Protein AF-A0A949K425-F1 (afdb_monomer)

Structure (mmCIF, N/CA/C/O backbone):
data_AF-A0A949K425-F1
#
_entry.id   AF-A0A949K425-F1
#
loop_
_atom_site.group_PDB
_atom_site.id
_atom_site.type_symbol
_atom_site.label_atom_id
_atom_site.label_alt_id
_atom_site.label_comp_id
_atom_site.label_asym_id
_atom_site.label_entity_id
_atom_site.label_seq_id
_atom_site.pdbx_PDB_ins_code
_atom_site.Cartn_x
_atom_site.Cartn_y
_atom_site.Cartn_z
_atom_site.occupancy
_atom_site.B_iso_or_equiv
_atom_site.auth_seq_id
_atom_site.auth_comp_id
_atom_site.auth_asym_id
_atom_site.auth_atom_id
_atom_site.pdbx_PDB_model_num
ATOM 1 N N . MET A 1 1 ? -35.905 7.931 -25.210 1.00 48.53 1 MET A N 1
ATOM 2 C CA . MET A 1 1 ? -34.834 6.962 -25.570 1.00 48.53 1 MET A CA 1
ATOM 3 C C . MET A 1 1 ? -33.830 7.470 -26.636 1.00 48.53 1 MET A C 1
ATOM 5 O O . MET A 1 1 ? -33.256 6.660 -27.350 1.00 48.53 1 MET A O 1
ATOM 9 N N . ARG A 1 2 ? -33.526 8.782 -26.742 1.00 47.81 2 ARG A N 1
ATOM 10 C CA . ARG A 1 2 ? -32.591 9.332 -27.763 1.00 47.81 2 ARG A CA 1
ATOM 11 C C . ARG A 1 2 ? -31.181 9.705 -27.257 1.00 47.81 2 ARG A C 1
ATOM 13 O O . ARG A 1 2 ? -30.305 9.944 -28.075 1.00 47.81 2 ARG A O 1
ATOM 20 N N . ARG A 1 3 ? -30.922 9.713 -25.940 1.00 49.41 3 ARG A N 1
ATOM 21 C CA . ARG A 1 3 ? -29.637 10.181 -25.365 1.00 49.41 3 ARG A CA 1
ATOM 22 C C . ARG A 1 3 ? -28.520 9.129 -25.250 1.00 49.41 3 ARG A C 1
ATOM 24 O O . ARG A 1 3 ? -27.369 9.516 -25.125 1.00 49.41 3 ARG A O 1
ATOM 31 N N . MET A 1 4 ? -28.807 7.825 -25.340 1.00 49.06 4 MET A N 1
ATOM 32 C CA . MET A 1 4 ? -27.763 6.784 -25.215 1.00 49.06 4 MET A CA 1
ATOM 33 C C . MET A 1 4 ? -26.933 6.569 -26.491 1.00 49.06 4 MET A C 1
ATOM 35 O O . MET A 1 4 ? -25.777 6.172 -26.402 1.00 49.06 4 MET A O 1
ATOM 39 N N . ARG A 1 5 ? -27.473 6.856 -27.684 1.00 47.38 5 ARG A N 1
ATOM 40 C CA . ARG A 1 5 ? -26.774 6.561 -28.951 1.00 47.38 5 ARG A CA 1
ATOM 41 C C . ARG A 1 5 ? -25.660 7.559 -29.302 1.00 47.38 5 ARG A C 1
ATOM 43 O O . ARG A 1 5 ? -24.711 7.180 -29.977 1.00 47.38 5 ARG A O 1
ATOM 50 N N . MET A 1 6 ? -25.716 8.794 -28.794 1.00 48.38 6 MET A N 1
ATOM 51 C CA . MET A 1 6 ? -24.678 9.807 -29.056 1.00 48.38 6 MET A CA 1
ATOM 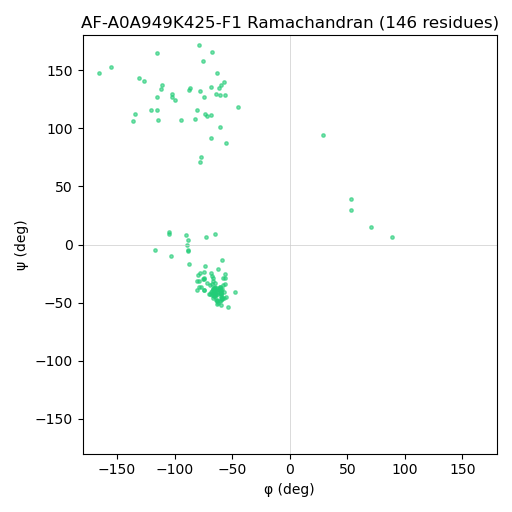52 C C . MET A 1 6 ? -23.371 9.568 -28.279 1.00 48.38 6 MET A C 1
ATOM 54 O O . MET A 1 6 ? -22.309 9.986 -28.732 1.00 48.38 6 MET A O 1
ATOM 58 N N . SER A 1 7 ? -23.426 8.855 -27.149 1.00 54.53 7 SER A N 1
ATOM 59 C CA . SER A 1 7 ? -22.246 8.541 -26.326 1.00 54.53 7 SER A CA 1
ATOM 60 C C . SER A 1 7 ? -21.355 7.453 -26.938 1.00 54.53 7 SER A C 1
ATOM 62 O O . SER A 1 7 ? -20.148 7.458 -26.711 1.00 54.53 7 SER A O 1
ATOM 64 N N . LEU A 1 8 ? -21.926 6.525 -27.714 1.00 50.06 8 LEU A N 1
ATOM 65 C CA . LEU A 1 8 ? -21.163 5.417 -28.293 1.00 50.06 8 LEU A CA 1
ATOM 66 C C . LEU A 1 8 ? -20.397 5.854 -29.553 1.00 50.06 8 LEU A C 1
ATOM 68 O O . LEU A 1 8 ? -19.241 5.488 -29.734 1.00 50.06 8 LEU A O 1
ATOM 72 N N . MET A 1 9 ? -21.017 6.698 -30.384 1.00 50.59 9 MET A N 1
ATOM 73 C CA . MET A 1 9 ? -20.407 7.222 -31.615 1.00 50.59 9 MET A CA 1
ATOM 74 C C . MET A 1 9 ? -19.204 8.134 -31.332 1.00 50.59 9 MET A C 1
ATOM 76 O O . MET A 1 9 ? -18.198 8.070 -32.033 1.00 50.59 9 MET A O 1
ATOM 80 N N . SER A 1 10 ? -19.270 8.942 -30.271 1.00 54.47 10 SER A N 1
ATOM 81 C CA . SER A 1 10 ? -18.167 9.822 -29.858 1.00 54.47 10 SER A CA 1
ATOM 82 C C . SER A 1 10 ? -16.967 9.036 -29.311 1.00 54.47 10 SER A C 1
ATOM 84 O O . SER A 1 10 ? -15.825 9.390 -29.593 1.00 54.47 10 SER A O 1
ATOM 86 N N . LEU A 1 11 ? -17.202 7.915 -28.620 1.00 53.53 11 LEU A N 1
ATOM 87 C CA . LEU A 1 11 ? -16.142 6.991 -28.193 1.00 53.53 11 LEU A CA 1
ATOM 88 C C . LEU A 1 11 ? -15.439 6.303 -29.375 1.00 53.53 11 LEU A C 1
ATOM 90 O O . LEU A 1 11 ? -14.215 6.177 -29.361 1.00 53.53 11 LEU A O 1
ATOM 94 N N . ILE A 1 12 ? -16.188 5.896 -30.406 1.00 55.47 12 ILE A N 1
ATOM 95 C CA . ILE A 1 12 ? -15.624 5.263 -31.611 1.00 55.47 12 ILE A CA 1
ATOM 96 C C . ILE A 1 12 ? -14.801 6.273 -32.425 1.00 55.47 12 ILE A C 1
ATOM 98 O O . ILE A 1 12 ? -13.706 5.941 -32.875 1.00 55.47 12 ILE A O 1
ATOM 102 N N . ALA A 1 13 ? -15.270 7.518 -32.554 1.00 54.53 13 ALA A N 1
ATOM 103 C CA . ALA A 1 13 ? -14.531 8.574 -33.249 1.00 54.53 13 ALA A CA 1
ATOM 104 C C . ALA A 1 13 ? -13.188 8.900 -32.564 1.00 54.53 13 ALA A C 1
ATOM 106 O O . ALA A 1 13 ? -12.169 9.033 -33.237 1.00 54.53 13 ALA A O 1
ATOM 107 N N . ILE A 1 14 ? -13.154 8.944 -31.225 1.00 54.28 14 ILE A N 1
ATOM 108 C CA . ILE A 1 14 ? -11.909 9.159 -30.466 1.00 54.28 14 ILE A CA 1
ATOM 109 C C . ILE A 1 14 ? -10.952 7.964 -30.623 1.00 54.28 14 ILE A C 1
ATOM 111 O O . ILE A 1 14 ? -9.746 8.161 -30.765 1.00 54.28 14 ILE A O 1
ATOM 115 N N . ALA A 1 15 ? -11.469 6.731 -30.652 1.00 52.06 15 ALA A N 1
ATOM 116 C CA . ALA A 1 15 ? -10.653 5.534 -30.864 1.00 52.06 15 ALA A CA 1
ATOM 117 C C . ALA A 1 15 ? -10.029 5.477 -32.275 1.00 52.06 15 ALA A C 1
ATOM 119 O O . ALA A 1 15 ? -8.877 5.068 -32.415 1.00 52.06 15 ALA A O 1
ATOM 120 N N . MET A 1 16 ? -10.757 5.928 -33.302 1.00 54.88 16 MET A N 1
ATOM 121 C CA . MET A 1 16 ? -10.285 5.949 -34.695 1.00 54.88 16 MET A CA 1
ATOM 122 C C . MET A 1 16 ? -9.210 7.018 -34.948 1.00 54.88 16 MET A C 1
ATOM 124 O O . MET A 1 16 ? -8.296 6.776 -35.729 1.00 54.88 16 MET A O 1
ATOM 128 N N . ILE A 1 17 ? -9.272 8.167 -34.266 1.00 55.44 17 ILE A N 1
ATOM 129 C CA . ILE A 1 17 ? -8.258 9.233 -34.388 1.00 55.44 17 ILE A CA 1
ATOM 130 C C . ILE A 1 17 ? -6.999 8.898 -33.568 1.00 55.44 17 ILE A C 1
ATOM 132 O O . ILE A 1 17 ? -5.883 9.160 -34.010 1.00 55.44 17 ILE A O 1
ATOM 136 N N . ALA A 1 18 ? -7.147 8.272 -32.394 1.00 48.47 18 ALA A N 1
ATOM 137 C CA . ALA A 1 18 ? -6.010 7.913 -31.545 1.00 48.47 18 ALA A CA 1
ATOM 138 C C . ALA A 1 18 ? -5.216 6.695 -32.061 1.00 48.47 18 ALA A C 1
ATOM 140 O O . ALA A 1 18 ? -4.013 6.617 -31.832 1.00 48.47 18 ALA A O 1
ATOM 141 N N . GLY A 1 19 ? -5.854 5.754 -32.765 1.00 49.50 19 GLY A N 1
ATOM 142 C CA . GLY A 1 19 ? -5.216 4.524 -33.257 1.00 49.50 19 GLY A CA 1
ATOM 143 C C . GLY A 1 19 ? -3.943 4.733 -34.100 1.00 49.50 19 GLY A C 1
ATOM 144 O O . GLY A 1 19 ? -2.906 4.167 -33.748 1.00 49.50 19 GLY A O 1
ATOM 145 N N . PRO A 1 20 ? -3.973 5.544 -35.176 1.00 48.84 20 PRO A N 1
ATOM 146 C CA . PRO A 1 20 ? -2.804 5.738 -36.035 1.00 48.84 20 PRO A CA 1
ATOM 147 C C . PRO A 1 20 ? -1.718 6.632 -35.412 1.00 48.84 20 PRO A C 1
ATOM 149 O O . PRO A 1 20 ? -0.536 6.388 -35.644 1.00 48.84 20 PRO A O 1
ATOM 152 N N . MET A 1 21 ? -2.073 7.598 -34.554 1.00 48.97 21 MET A N 1
ATOM 153 C CA . MET A 1 21 ? -1.083 8.398 -33.809 1.00 48.97 21 MET A CA 1
ATOM 154 C C . MET A 1 21 ? -0.273 7.547 -32.818 1.00 48.97 21 MET A C 1
ATOM 156 O O . MET A 1 21 ? 0.933 7.731 -32.688 1.00 48.97 21 MET A O 1
ATOM 160 N N . ILE A 1 22 ? -0.899 6.553 -32.178 1.00 49.88 22 ILE A N 1
ATOM 161 C CA . ILE A 1 22 ? -0.215 5.628 -31.258 1.00 49.88 22 ILE A CA 1
ATOM 162 C C . ILE A 1 22 ? 0.804 4.737 -31.994 1.00 49.88 22 ILE A C 1
ATOM 164 O O . ILE A 1 22 ? 1.820 4.366 -31.405 1.00 49.88 22 ILE A O 1
ATOM 168 N N . ALA A 1 23 ? 0.553 4.400 -33.265 1.00 50.34 23 ALA A N 1
ATOM 169 C CA . ALA A 1 23 ? 1.464 3.589 -34.072 1.00 50.34 23 ALA A CA 1
ATOM 170 C C . ALA A 1 23 ? 2.709 4.375 -34.525 1.00 50.34 23 ALA A C 1
ATOM 172 O O . ALA A 1 23 ? 3.808 3.830 -34.479 1.00 50.34 23 ALA A O 1
ATOM 173 N N . LEU A 1 24 ? 2.550 5.653 -34.887 1.00 47.69 24 LEU A N 1
ATOM 174 C CA . LEU A 1 24 ? 3.652 6.525 -35.318 1.00 47.69 24 LEU A CA 1
ATOM 175 C C . LEU A 1 24 ? 4.503 7.044 -34.139 1.00 47.69 24 LEU A C 1
ATOM 177 O O . LEU A 1 24 ? 5.728 7.090 -34.232 1.00 47.69 24 LEU A O 1
ATOM 181 N N . ASP A 1 25 ? 3.903 7.347 -32.983 1.00 44.66 25 ASP A N 1
ATOM 182 C CA . ASP A 1 25 ? 4.650 7.829 -31.804 1.00 44.66 25 ASP A CA 1
ATOM 183 C C . ASP A 1 25 ? 5.460 6.733 -31.089 1.00 44.66 25 ASP A C 1
ATOM 185 O O . ASP A 1 25 ? 6.400 7.027 -30.339 1.00 44.66 25 ASP A O 1
ATOM 189 N N . ALA A 1 26 ? 5.133 5.457 -31.321 1.00 48.88 26 ALA A N 1
ATOM 190 C CA . ALA A 1 26 ? 5.936 4.338 -30.836 1.00 48.88 26 ALA A CA 1
ATOM 191 C C . ALA A 1 26 ? 7.316 4.263 -31.523 1.00 48.88 26 ALA A C 1
ATOM 193 O O . ALA A 1 26 ? 8.264 3.789 -30.893 1.00 48.88 26 ALA A O 1
ATOM 194 N N . GLU A 1 27 ? 7.450 4.763 -32.758 1.00 50.09 27 GLU A N 1
ATOM 195 C CA . GLU A 1 27 ? 8.741 4.896 -33.453 1.00 50.09 27 GLU A CA 1
ATOM 196 C C . GLU A 1 27 ? 9.542 6.119 -32.978 1.00 50.09 27 GLU A C 1
ATOM 198 O O . GLU A 1 27 ? 10.768 6.054 -32.910 1.00 50.09 27 GLU A O 1
ATOM 203 N N . ALA A 1 28 ? 8.875 7.204 -32.566 1.00 51.38 28 ALA A N 1
ATOM 204 C CA . ALA A 1 28 ? 9.521 8.463 -32.173 1.00 51.38 28 ALA A CA 1
ATOM 205 C C . ALA A 1 28 ? 9.917 8.559 -30.681 1.00 51.38 28 ALA A C 1
ATOM 207 O O . ALA A 1 28 ? 10.536 9.535 -30.256 1.00 51.38 28 ALA A O 1
ATOM 208 N N . GLY A 1 29 ? 9.569 7.569 -29.850 1.00 49.00 29 GLY A N 1
ATOM 209 C CA . GLY A 1 29 ? 9.926 7.553 -28.423 1.00 49.00 29 GLY A CA 1
ATOM 210 C C . GLY A 1 29 ? 9.188 8.592 -27.562 1.00 49.00 29 GLY A C 1
ATOM 211 O O . GLY A 1 29 ? 9.590 8.852 -26.421 1.00 49.00 29 GLY A O 1
ATOM 212 N N . VAL A 1 30 ? 8.104 9.175 -28.078 1.00 47.69 30 VAL A N 1
ATOM 213 C CA . VAL A 1 30 ? 7.319 10.213 -27.401 1.00 47.69 30 VAL A CA 1
ATOM 214 C C . VAL A 1 30 ? 6.470 9.588 -26.286 1.00 47.69 30 VAL A C 1
ATOM 216 O O . VAL A 1 30 ? 5.734 8.621 -26.482 1.00 47.69 30 VAL A O 1
ATOM 219 N N . ARG A 1 31 ? 6.590 10.124 -25.064 1.00 51.69 31 ARG A N 1
ATOM 220 C CA . ARG A 1 31 ? 5.890 9.629 -23.865 1.00 51.69 31 ARG A CA 1
ATOM 221 C C . ARG A 1 31 ? 4.662 10.484 -23.581 1.00 51.69 31 ARG A C 1
ATOM 223 O O . ARG A 1 31 ? 4.802 11.676 -23.332 1.00 51.69 31 ARG A O 1
ATOM 230 N N . PHE A 1 32 ? 3.488 9.864 -23.494 1.00 54.09 32 PHE A N 1
ATOM 231 C CA . PHE A 1 32 ? 2.264 10.542 -23.061 1.00 54.09 32 PHE A CA 1
ATOM 232 C C . PHE A 1 32 ? 1.524 9.749 -21.970 1.00 54.09 32 PHE A C 1
ATOM 234 O O . PHE A 1 32 ? 1.505 8.515 -21.979 1.00 54.09 32 PHE A O 1
ATOM 241 N N . ASP A 1 33 ? 0.933 10.477 -21.018 1.00 53.12 33 ASP A N 1
ATOM 242 C CA . ASP A 1 33 ? 0.025 9.989 -19.968 1.00 53.12 33 ASP A CA 1
ATOM 243 C C . ASP A 1 33 ? -1.168 10.947 -19.904 1.00 53.12 33 ASP A C 1
ATOM 245 O O . ASP A 1 33 ? -1.029 12.108 -19.519 1.00 53.12 33 ASP A O 1
ATOM 249 N N . ALA A 1 34 ? -2.343 10.468 -20.295 1.00 58.19 34 ALA A N 1
ATOM 250 C CA . ALA A 1 34 ? -3.597 11.192 -20.187 1.00 58.19 34 ALA A CA 1
ATOM 251 C C . ALA A 1 34 ? -4.488 10.513 -19.147 1.00 58.19 34 ALA A C 1
ATOM 253 O O . ALA A 1 34 ? -4.669 9.298 -19.147 1.00 58.19 34 ALA A O 1
ATOM 254 N N . THR A 1 35 ? -5.085 11.297 -18.249 1.00 56.88 35 THR A N 1
ATOM 255 C CA . THR A 1 35 ? -6.012 10.793 -17.231 1.00 56.88 35 THR A CA 1
ATOM 256 C C . THR A 1 35 ? -7.409 11.353 -17.480 1.00 56.88 35 THR A C 1
ATOM 258 O O . THR A 1 35 ? -7.673 12.516 -17.190 1.00 56.88 35 THR A O 1
ATOM 261 N N . LEU A 1 36 ? -8.322 10.509 -17.950 1.00 50.91 36 LEU A N 1
ATOM 262 C CA . LEU A 1 36 ? -9.738 10.817 -18.099 1.00 50.91 36 LEU A CA 1
ATOM 263 C C . LEU A 1 36 ? -10.484 10.503 -16.795 1.00 50.91 36 LEU A C 1
ATOM 265 O O . LEU A 1 36 ? -10.300 9.439 -16.199 1.00 50.91 36 LEU A O 1
ATOM 269 N N . ARG A 1 37 ? -11.334 11.419 -16.335 1.00 44.81 37 ARG A N 1
ATOM 270 C CA . ARG A 1 37 ? -12.219 11.216 -15.179 1.00 44.81 37 ARG A CA 1
ATOM 271 C C . ARG A 1 37 ? -13.667 11.255 -15.641 1.00 44.81 37 ARG A C 1
ATOM 273 O O . ARG A 1 37 ? -14.084 12.228 -16.252 1.00 44.81 37 ARG A O 1
ATOM 280 N N . THR A 1 38 ? -14.412 10.222 -15.289 1.00 57.25 38 THR A N 1
ATOM 281 C CA . THR A 1 38 ? -15.874 10.190 -15.292 1.00 57.25 38 THR A CA 1
ATOM 282 C C . THR A 1 38 ? -16.366 10.020 -13.855 1.00 57.25 38 THR A C 1
ATOM 284 O O . THR A 1 38 ? -15.587 9.656 -12.967 1.00 57.25 38 THR A O 1
ATOM 287 N N . ASP A 1 39 ? -17.653 10.271 -13.612 1.00 53.31 39 ASP A N 1
ATOM 288 C CA . ASP A 1 39 ? -18.248 10.273 -12.264 1.00 53.31 39 ASP A CA 1
ATOM 289 C C . ASP A 1 39 ? -18.033 8.959 -11.495 1.00 53.31 39 ASP A C 1
ATOM 291 O O . ASP A 1 39 ? -17.938 8.959 -10.270 1.00 53.31 39 ASP A O 1
ATOM 295 N N . ASN A 1 40 ? -17.851 7.849 -12.221 1.00 42.41 40 ASN A N 1
ATOM 296 C CA . ASN A 1 40 ? -17.672 6.515 -11.648 1.00 42.41 40 ASN A CA 1
ATOM 297 C C . ASN A 1 40 ? -16.307 5.873 -11.943 1.00 42.41 40 ASN A C 1
ATOM 299 O O . ASN A 1 40 ? -16.034 4.782 -11.439 1.00 42.41 40 ASN A O 1
ATOM 303 N N . MET A 1 41 ? -15.434 6.493 -12.749 1.00 36.59 41 MET A N 1
ATOM 304 C CA . MET A 1 41 ? -14.158 5.870 -13.111 1.00 36.59 41 MET A CA 1
ATOM 305 C C . MET A 1 41 ? -13.079 6.875 -13.506 1.00 36.59 41 MET A C 1
ATOM 307 O O . MET A 1 41 ? -13.333 7.964 -14.009 1.00 36.59 41 MET A O 1
ATOM 311 N N . ARG A 1 42 ? -11.821 6.485 -13.304 1.00 49.94 42 ARG A N 1
ATOM 312 C CA . ARG A 1 42 ? -10.662 7.193 -13.841 1.00 49.94 42 ARG A CA 1
ATOM 313 C C . ARG A 1 42 ? -9.950 6.276 -14.830 1.00 49.94 42 ARG A C 1
ATOM 315 O O . ARG A 1 42 ? -9.447 5.232 -14.423 1.00 49.94 42 ARG A O 1
ATOM 322 N N . VAL A 1 43 ? -9.915 6.660 -16.101 1.00 46.91 43 VAL A N 1
ATOM 323 C CA . VAL A 1 43 ? -9.232 5.926 -17.173 1.00 46.91 43 VAL A CA 1
ATOM 324 C C . VAL A 1 43 ? -7.921 6.630 -17.474 1.00 46.91 43 VAL A C 1
ATOM 326 O O . VAL A 1 43 ? -7.916 7.830 -17.719 1.00 46.91 43 VAL A O 1
ATOM 329 N N . ARG A 1 44 ? -6.805 5.904 -17.447 1.00 53.88 44 ARG A N 1
ATOM 330 C CA . ARG A 1 44 ? -5.518 6.417 -17.925 1.00 53.88 44 ARG A CA 1
ATOM 331 C C . ARG A 1 44 ? -5.210 5.842 -19.299 1.00 53.88 44 ARG A C 1
ATOM 333 O O . ARG A 1 44 ? -5.298 4.629 -19.469 1.00 53.88 44 ARG A O 1
ATOM 340 N N . VAL A 1 45 ? -4.869 6.709 -20.244 1.00 52.94 45 VAL A N 1
ATOM 341 C CA . VAL A 1 45 ? -4.486 6.371 -21.617 1.00 52.94 45 VAL A CA 1
ATOM 342 C C . VAL A 1 45 ? -3.074 6.904 -21.832 1.00 52.94 45 VAL A C 1
ATOM 344 O O . VAL A 1 45 ? -2.846 8.106 -21.753 1.00 52.94 45 VAL A O 1
ATOM 347 N N . GLY A 1 46 ? -2.111 6.014 -22.051 1.00 56.22 46 GLY A N 1
ATOM 348 C CA . GLY A 1 46 ? -0.710 6.381 -22.230 1.00 56.22 46 GLY A CA 1
ATOM 349 C C . GLY A 1 46 ? 0.110 5.228 -22.794 1.00 56.22 46 GLY A C 1
ATOM 350 O O . GLY A 1 46 ? -0.174 4.071 -22.486 1.00 56.22 46 GLY A O 1
ATOM 351 N N . ASN A 1 47 ? 1.127 5.544 -23.599 1.00 51.28 47 ASN A N 1
ATOM 352 C CA . ASN A 1 47 ? 2.097 4.572 -24.132 1.00 51.28 47 ASN A CA 1
ATOM 353 C C . ASN A 1 47 ? 3.298 4.354 -23.187 1.00 51.28 47 ASN A C 1
ATOM 355 O O . ASN A 1 47 ? 4.242 3.619 -23.473 1.00 51.28 47 ASN A O 1
ATOM 359 N N . ILE A 1 48 ? 3.281 4.975 -22.006 1.00 52.88 48 ILE A N 1
ATOM 360 C CA . ILE A 1 48 ? 4.191 4.576 -20.937 1.00 52.88 48 ILE A CA 1
ATOM 361 C C . ILE A 1 48 ? 3.733 3.187 -20.494 1.00 52.88 48 ILE A C 1
ATOM 363 O O . ILE A 1 48 ? 2.657 3.063 -19.907 1.00 52.88 48 ILE A O 1
ATOM 367 N N . ARG A 1 49 ? 4.542 2.150 -20.766 1.00 45.88 49 ARG A N 1
ATOM 368 C CA . ARG A 1 49 ? 4.402 0.826 -20.142 1.00 45.88 49 ARG A CA 1
ATOM 369 C C . ARG A 1 49 ? 4.436 0.998 -18.628 1.00 45.88 49 ARG A C 1
ATOM 371 O O . ARG A 1 49 ? 5.478 0.923 -17.983 1.00 45.88 49 ARG A O 1
ATOM 378 N N . SER A 1 50 ? 3.277 1.256 -18.045 1.00 48.09 50 SER A N 1
ATOM 379 C CA . SER A 1 50 ? 3.055 1.084 -16.627 1.00 48.09 50 SER A CA 1
ATOM 380 C C . SER A 1 50 ? 2.875 -0.413 -16.408 1.00 48.09 50 SER A C 1
ATOM 382 O O . SER A 1 50 ? 1.767 -0.878 -16.161 1.00 48.09 50 SER A O 1
ATOM 384 N N . ASP A 1 51 ? 3.982 -1.156 -16.446 1.00 44.56 51 ASP A N 1
ATOM 385 C CA . ASP A 1 51 ? 4.066 -2.539 -15.948 1.00 44.56 51 ASP A CA 1
ATOM 386 C C . ASP A 1 51 ? 3.842 -2.612 -14.418 1.00 44.56 51 ASP A C 1
ATOM 388 O O . ASP A 1 51 ? 4.019 -3.653 -13.787 1.00 44.56 51 ASP A O 1
ATOM 392 N N . TYR A 1 52 ? 3.422 -1.508 -13.791 1.00 45.91 52 TYR A N 1
ATOM 393 C CA . TYR A 1 52 ? 2.942 -1.482 -12.422 1.00 45.91 52 TYR A CA 1
ATOM 394 C C . TYR A 1 52 ? 1.603 -2.217 -12.332 1.00 45.91 52 TYR A C 1
ATOM 396 O O . TYR A 1 52 ? 0.543 -1.635 -12.544 1.00 45.91 52 TYR A O 1
ATOM 404 N N . TYR A 1 53 ? 1.712 -3.515 -12.037 1.00 48.62 53 TYR A N 1
ATOM 405 C CA . TYR A 1 53 ? 0.715 -4.422 -11.468 1.00 48.62 53 TYR A CA 1
ATOM 406 C C . TYR A 1 53 ? -0.730 -4.049 -11.806 1.00 48.62 53 TYR A C 1
ATOM 408 O O . TYR A 1 53 ? -1.378 -3.279 -11.098 1.00 48.62 53 TYR A O 1
ATOM 416 N N . ARG A 1 54 ? -1.270 -4.648 -12.870 1.00 48.09 54 ARG A N 1
ATOM 417 C CA . ARG A 1 54 ? -2.714 -4.652 -13.115 1.00 48.09 54 ARG A CA 1
ATOM 418 C C . ARG A 1 54 ? -3.378 -5.352 -11.922 1.00 48.09 54 ARG A C 1
ATOM 420 O O . ARG A 1 54 ? -3.309 -6.568 -11.794 1.00 48.09 54 ARG A O 1
ATOM 427 N N . ILE A 1 55 ? -3.937 -4.578 -10.994 1.00 52.62 55 ILE A N 1
ATOM 428 C CA . ILE A 1 55 ? -4.536 -5.115 -9.768 1.00 52.62 55 ILE A CA 1
ATOM 429 C C . ILE A 1 55 ? -5.856 -5.784 -10.136 1.00 52.62 55 ILE A C 1
ATOM 431 O O . ILE A 1 55 ? -6.824 -5.093 -10.468 1.00 52.62 55 ILE A O 1
ATOM 435 N N . HIS A 1 56 ? -5.938 -7.105 -10.013 1.00 55.88 56 HIS A N 1
ATOM 436 C CA . HIS A 1 56 ? -7.232 -7.772 -9.989 1.00 55.88 56 HIS A CA 1
ATOM 437 C C . HIS A 1 56 ? -7.788 -7.673 -8.565 1.00 55.88 56 HIS A C 1
ATOM 439 O O . HIS A 1 56 ? -7.292 -8.288 -7.626 1.00 55.88 56 HIS A O 1
ATOM 445 N N . ARG A 1 57 ? -8.816 -6.840 -8.370 1.00 56.00 57 ARG A N 1
ATOM 446 C CA . ARG A 1 57 ? -9.498 -6.742 -7.072 1.00 56.00 57 ARG A CA 1
ATOM 447 C C . ARG A 1 57 ? -10.326 -8.008 -6.871 1.00 56.00 57 ARG A C 1
ATOM 449 O O . ARG A 1 57 ? -11.325 -8.208 -7.560 1.00 56.00 57 ARG A O 1
ATOM 456 N N . ARG A 1 58 ? -9.930 -8.867 -5.929 1.00 62.44 58 ARG A N 1
ATOM 457 C CA . ARG A 1 58 ? -10.740 -10.042 -5.556 1.00 62.44 58 ARG A CA 1
ATOM 458 C C . ARG A 1 58 ? -12.041 -9.603 -4.875 1.00 62.44 58 ARG A C 1
ATOM 460 O O . ARG A 1 58 ? -12.174 -8.458 -4.455 1.00 62.44 58 ARG A O 1
ATOM 467 N N . ARG A 1 59 ? -13.031 -10.489 -4.734 1.00 59.78 59 ARG A N 1
ATOM 468 C CA . ARG A 1 59 ? -14.215 -10.171 -3.912 1.00 59.78 59 ARG A CA 1
ATOM 469 C C . ARG A 1 59 ? -13.772 -9.887 -2.462 1.00 59.78 59 ARG A C 1
ATOM 471 O O . ARG A 1 59 ? -12.878 -10.581 -1.970 1.00 59.78 59 ARG A O 1
ATOM 478 N N . PRO A 1 60 ? -14.321 -8.856 -1.795 1.00 56.62 60 PRO A N 1
ATOM 479 C CA . PRO A 1 60 ? -13.931 -8.516 -0.431 1.00 56.62 60 PRO A CA 1
ATOM 480 C C . PRO A 1 60 ? -14.240 -9.680 0.520 1.00 56.62 60 PRO A C 1
ATOM 482 O O . PRO A 1 60 ? -15.315 -10.272 0.461 1.00 56.62 60 PRO A O 1
ATOM 485 N N . VAL A 1 61 ? -13.289 -10.006 1.401 1.00 63.12 61 VAL A N 1
ATOM 486 C CA . VAL A 1 61 ? -13.496 -10.970 2.498 1.00 63.12 61 VAL A CA 1
ATOM 487 C C . VAL A 1 61 ? -14.576 -10.413 3.433 1.00 63.12 61 VAL A C 1
ATOM 489 O O . VAL A 1 61 ? -14.666 -9.195 3.581 1.00 63.12 61 VAL A O 1
ATOM 492 N N . SER A 1 62 ? -15.388 -11.266 4.064 1.00 63.91 62 SER A N 1
ATOM 493 C CA . SER A 1 62 ? -16.447 -10.857 4.999 1.00 63.91 62 SER A CA 1
ATOM 494 C C . SER A 1 62 ? -15.952 -9.794 5.990 1.00 63.91 62 SER A C 1
ATOM 496 O O . SER A 1 62 ? -15.006 -10.025 6.747 1.00 63.91 62 SER A O 1
ATOM 498 N N . VAL A 1 63 ? -16.573 -8.611 5.953 1.00 64.31 63 VAL A N 1
ATOM 499 C CA . VAL A 1 63 ? -16.217 -7.475 6.813 1.00 64.31 63 VAL A CA 1
ATOM 500 C C . VAL A 1 63 ? -16.396 -7.886 8.274 1.00 64.31 63 VAL A C 1
ATOM 502 O O . VAL A 1 63 ? -17.478 -8.324 8.662 1.00 64.31 63 VAL A O 1
ATOM 505 N N . ARG A 1 64 ? -15.375 -7.682 9.114 1.00 67.88 64 ARG A N 1
ATOM 506 C CA . ARG A 1 64 ? -15.496 -7.839 10.573 1.00 67.88 64 ARG A CA 1
ATOM 507 C C . ARG A 1 64 ? -16.203 -6.603 11.140 1.00 67.88 64 ARG A C 1
ATOM 509 O O . ARG A 1 64 ? -15.577 -5.755 11.769 1.00 67.88 64 ARG A O 1
ATOM 516 N N . ARG A 1 65 ? -17.509 -6.477 10.870 1.00 60.78 65 ARG A N 1
ATOM 517 C CA . ARG A 1 65 ? -18.323 -5.264 11.121 1.00 60.78 65 ARG A CA 1
ATOM 518 C C . ARG A 1 65 ? -18.358 -4.812 12.586 1.00 60.78 65 ARG A C 1
ATOM 520 O O . ARG A 1 65 ? -18.751 -3.688 12.858 1.00 60.78 65 ARG A O 1
ATOM 527 N N . HIS A 1 66 ? -17.914 -5.652 13.515 1.00 66.50 66 HIS A N 1
ATOM 528 C CA . HIS A 1 66 ? -18.064 -5.432 14.952 1.00 66.50 66 HIS A CA 1
ATOM 529 C C . HIS A 1 66 ? -16.922 -4.631 15.600 1.00 66.50 66 HIS A C 1
ATOM 531 O O . HIS A 1 66 ? -17.003 -4.337 16.788 1.00 66.50 66 HIS A O 1
ATOM 537 N N . LYS A 1 67 ? -15.838 -4.296 14.878 1.00 66.25 67 LYS A N 1
ATOM 538 C CA . LYS A 1 67 ? -14.695 -3.562 15.458 1.00 66.25 67 LYS A CA 1
ATOM 539 C C . LYS A 1 67 ? -14.214 -2.445 14.538 1.00 66.25 67 LYS A C 1
ATOM 541 O O . LYS A 1 67 ? -13.541 -2.701 13.541 1.00 66.25 67 LYS A O 1
ATOM 546 N N . VAL A 1 68 ? -14.520 -1.201 14.907 1.00 75.25 68 VAL A N 1
ATOM 547 C CA . VAL A 1 68 ? -13.907 -0.015 14.296 1.00 75.25 68 VAL A CA 1
ATOM 548 C C . VAL A 1 68 ? -12.539 0.194 14.935 1.00 75.25 68 VAL A C 1
ATOM 550 O O . VAL A 1 68 ? -12.434 0.440 16.133 1.00 75.25 68 VAL A O 1
ATOM 553 N N . PHE A 1 69 ? -11.475 0.084 14.142 1.00 81.88 69 PHE A N 1
ATOM 554 C CA . PHE A 1 69 ? -10.117 0.294 14.644 1.00 81.88 69 PHE A CA 1
ATOM 555 C C . PHE A 1 69 ? -9.728 1.773 14.583 1.00 81.88 69 PHE A C 1
ATOM 557 O O . PHE A 1 69 ? -9.897 2.436 13.554 1.00 81.88 69 PHE A O 1
ATOM 564 N N . ALA A 1 70 ? -9.134 2.274 15.669 1.00 89.38 70 ALA A N 1
ATOM 565 C CA . ALA A 1 70 ? -8.488 3.578 15.678 1.00 89.38 70 ALA A CA 1
ATOM 566 C C . ALA A 1 70 ? -7.292 3.579 14.710 1.00 89.38 70 ALA A C 1
ATOM 568 O O . ALA A 1 70 ? -6.443 2.689 14.740 1.00 89.38 70 ALA A O 1
ATOM 569 N N . ILE A 1 71 ? -7.227 4.584 13.832 1.00 94.69 71 ILE A N 1
ATOM 570 C CA . ILE A 1 71 ? -6.177 4.692 12.811 1.00 94.69 71 ILE A CA 1
ATOM 571 C C . ILE A 1 71 ? -5.045 5.568 13.331 1.00 94.69 71 ILE A C 1
ATOM 573 O O . ILE A 1 71 ? -5.165 6.797 13.371 1.00 94.69 71 ILE A O 1
ATOM 577 N N . GLY A 1 72 ? -3.924 4.932 13.667 1.00 95.88 72 GLY A N 1
ATOM 578 C CA . GLY A 1 72 ? -2.728 5.618 14.138 1.00 95.88 72 GLY A CA 1
ATOM 579 C C . GLY A 1 72 ? -1.895 6.252 13.019 1.00 95.88 72 GLY A C 1
ATOM 580 O O . GLY A 1 72 ? -2.087 6.009 11.823 1.00 95.88 72 GLY A O 1
ATOM 581 N N . ARG A 1 73 ? -0.882 7.039 13.409 1.00 97.12 73 ARG A N 1
ATOM 582 C CA . ARG A 1 73 ? 0.118 7.594 12.471 1.00 97.12 73 ARG A CA 1
ATOM 583 C C . ARG A 1 73 ? 0.847 6.493 11.689 1.00 97.12 73 ARG A C 1
ATOM 585 O O . ARG A 1 73 ? 1.175 6.694 10.522 1.00 97.12 73 ARG A O 1
ATOM 592 N N . HIS A 1 74 ? 1.093 5.342 12.317 1.00 96.81 74 HIS A N 1
ATOM 593 C CA . HIS A 1 74 ? 1.761 4.204 11.684 1.00 96.81 74 HIS A CA 1
ATOM 594 C C . HIS A 1 74 ? 0.940 3.627 10.518 1.00 96.81 74 HIS A C 1
ATOM 596 O O . HIS A 1 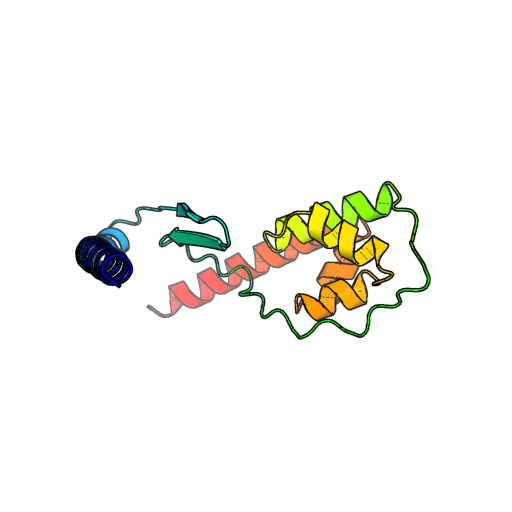74 ? 1.464 3.494 9.413 1.00 96.81 74 HIS A O 1
ATOM 602 N N . ASP A 1 75 ? -0.360 3.396 10.722 1.00 96.88 75 ASP A N 1
ATOM 603 C CA . ASP A 1 75 ? -1.279 2.912 9.684 1.00 96.88 75 ASP A CA 1
ATOM 604 C C . ASP A 1 75 ? -1.358 3.871 8.492 1.00 96.88 75 ASP A C 1
ATOM 606 O O . ASP A 1 75 ? -1.287 3.439 7.343 1.00 96.88 75 ASP A O 1
ATOM 610 N N . ARG A 1 76 ? -1.416 5.188 8.737 1.00 97.81 76 ARG A N 1
ATOM 611 C CA . ARG A 1 76 ? -1.423 6.192 7.655 1.00 97.81 76 ARG A CA 1
ATOM 612 C C . ARG A 1 76 ? -0.158 6.128 6.798 1.00 97.81 76 ARG A C 1
ATOM 614 O O . ARG A 1 76 ? -0.236 6.269 5.580 1.00 97.81 76 ARG A O 1
ATOM 621 N N . ARG A 1 77 ? 1.007 5.889 7.411 1.00 98.06 77 ARG A N 1
ATOM 622 C CA . ARG A 1 77 ? 2.278 5.735 6.680 1.00 98.06 77 ARG A CA 1
ATOM 623 C C . ARG A 1 77 ? 2.280 4.476 5.815 1.00 98.06 77 ARG A C 1
ATOM 625 O O . ARG A 1 77 ? 2.751 4.539 4.681 1.00 98.06 77 ARG A O 1
ATOM 632 N N . ILE A 1 78 ? 1.754 3.362 6.327 1.00 97.81 78 ILE A N 1
ATOM 633 C CA . ILE A 1 78 ? 1.605 2.124 5.548 1.00 97.81 78 ILE A CA 1
ATOM 634 C C . ILE A 1 78 ? 0.652 2.362 4.371 1.00 97.81 78 ILE A C 1
ATOM 636 O O . ILE A 1 78 ? 1.019 2.077 3.232 1.00 97.81 78 ILE A O 1
ATOM 640 N N . ALA A 1 79 ? -0.514 2.963 4.629 1.00 97.75 79 ALA A N 1
ATOM 641 C CA . ALA A 1 79 ? -1.501 3.303 3.608 1.00 97.75 79 ALA A CA 1
ATOM 642 C C . ALA A 1 79 ? -0.903 4.170 2.496 1.00 97.75 79 ALA A C 1
ATOM 644 O O . ALA A 1 79 ? -1.116 3.899 1.323 1.00 97.75 79 ALA A O 1
ATOM 645 N N . TYR A 1 80 ? -0.123 5.194 2.848 1.00 97.81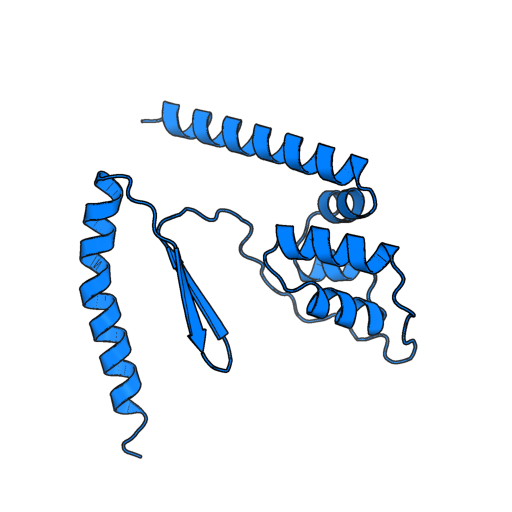 80 TYR A N 1
ATOM 646 C CA . TYR A 1 80 ? 0.495 6.078 1.861 1.00 97.81 80 TYR A CA 1
ATOM 647 C C . TYR A 1 80 ? 1.533 5.352 0.997 1.00 97.81 80 TYR A C 1
ATOM 649 O O . TYR A 1 80 ? 1.561 5.530 -0.218 1.00 97.81 80 TYR A O 1
ATOM 657 N N . ARG A 1 81 ? 2.367 4.499 1.606 1.00 97.56 81 ARG A N 1
ATOM 658 C CA . ARG A 1 81 ? 3.370 3.700 0.881 1.00 97.56 81 ARG A CA 1
ATOM 659 C C . ARG A 1 81 ? 2.716 2.732 -0.095 1.00 97.56 81 ARG A C 1
ATOM 661 O O . ARG A 1 81 ? 3.063 2.743 -1.271 1.00 97.56 81 ARG A O 1
ATOM 668 N N . ILE A 1 82 ? 1.752 1.947 0.386 1.00 95.94 82 ILE A N 1
ATOM 669 C CA . ILE A 1 82 ? 1.011 0.999 -0.449 1.00 95.94 82 ILE A CA 1
ATOM 670 C C . ILE A 1 82 ? 0.244 1.760 -1.528 1.00 95.94 82 ILE A C 1
ATOM 672 O O . ILE A 1 82 ? 0.394 1.454 -2.701 1.00 95.94 82 ILE A O 1
ATOM 676 N N . GLY A 1 83 ? -0.511 2.793 -1.156 1.00 94.44 83 GLY A N 1
ATOM 677 C CA . GLY A 1 83 ? -1.321 3.576 -2.084 1.00 94.44 83 GLY A CA 1
ATOM 678 C C . GLY A 1 83 ? -0.507 4.196 -3.216 1.00 94.44 83 GLY A C 1
ATOM 679 O O . GLY A 1 83 ? -0.922 4.132 -4.367 1.00 94.44 83 GLY A O 1
ATOM 680 N N . ARG A 1 84 ? 0.693 4.711 -2.922 1.00 92.94 84 ARG A N 1
ATOM 681 C CA . ARG A 1 84 ? 1.615 5.202 -3.957 1.00 92.94 84 ARG A CA 1
ATOM 682 C C . ARG A 1 84 ? 2.143 4.078 -4.851 1.00 92.94 84 ARG A C 1
ATOM 684 O O . ARG A 1 84 ? 2.294 4.297 -6.043 1.00 92.94 84 ARG A O 1
ATOM 691 N N . TYR A 1 85 ? 2.421 2.905 -4.285 1.00 91.25 85 TYR A N 1
ATOM 692 C CA . TYR A 1 85 ? 2.937 1.750 -5.023 1.00 91.25 85 TYR A CA 1
ATOM 693 C C . TYR A 1 85 ? 1.919 1.159 -6.001 1.00 91.25 85 TYR A C 1
ATOM 695 O O . TYR A 1 85 ? 2.274 0.811 -7.119 1.00 91.25 85 TYR A O 1
ATOM 703 N N . VAL A 1 86 ? 0.650 1.088 -5.594 1.00 88.62 86 VAL A N 1
ATOM 704 C CA . VAL A 1 86 ? -0.430 0.503 -6.404 1.00 88.62 86 VAL A CA 1
ATOM 705 C C . VAL A 1 86 ? -1.367 1.534 -7.033 1.00 88.62 86 VAL A C 1
ATOM 707 O O . VAL A 1 86 ? -2.420 1.185 -7.554 1.00 88.62 86 VAL A O 1
ATOM 710 N N . ASN A 1 87 ? -1.024 2.819 -6.946 1.00 90.19 87 ASN A N 1
ATOM 711 C CA . ASN A 1 87 ? -1.835 3.935 -7.436 1.00 90.19 87 ASN A CA 1
ATOM 712 C C . ASN A 1 87 ? -3.293 3.949 -6.911 1.00 90.19 87 ASN A C 1
ATOM 714 O O . ASN A 1 87 ? -4.236 4.270 -7.635 1.00 90.19 87 ASN A O 1
ATOM 718 N N . ILE A 1 88 ? -3.486 3.608 -5.634 1.00 90.06 88 ILE A N 1
ATOM 719 C CA . ILE A 1 88 ? -4.782 3.672 -4.941 1.00 90.06 88 ILE A CA 1
ATOM 720 C C . ILE A 1 88 ? -4.738 4.784 -3.887 1.00 90.06 88 ILE A C 1
ATOM 722 O O . ILE A 1 88 ? -3.760 4.889 -3.141 1.00 90.06 88 ILE A O 1
ATOM 726 N N . PRO A 1 89 ? -5.790 5.612 -3.755 1.00 93.94 89 PRO A N 1
ATOM 727 C CA . PRO A 1 89 ? -5.846 6.629 -2.713 1.00 93.94 89 PRO A CA 1
ATOM 728 C C . PRO A 1 89 ? -5.668 6.036 -1.309 1.00 93.94 89 PRO A C 1
ATOM 730 O O . PRO A 1 89 ? -6.405 5.142 -0.895 1.00 93.94 89 PRO A O 1
ATOM 733 N N . ALA A 1 90 ? -4.750 6.598 -0.517 1.00 94.31 90 ALA A N 1
ATOM 734 C CA . ALA A 1 90 ? -4.490 6.130 0.850 1.00 94.31 90 ALA A CA 1
ATOM 735 C C . ALA A 1 90 ? -5.753 6.125 1.737 1.00 94.31 90 ALA A C 1
ATOM 737 O O . ALA A 1 90 ? -5.875 5.293 2.633 1.00 94.31 90 ALA A O 1
ATOM 738 N N . ARG A 1 91 ? -6.714 7.022 1.463 1.00 93.50 91 ARG A N 1
ATOM 739 C CA . ARG A 1 91 ? -8.019 7.080 2.143 1.00 93.50 91 ARG A CA 1
ATOM 740 C C . ARG A 1 91 ? -8.829 5.787 2.009 1.00 93.50 91 ARG A C 1
ATOM 742 O O . ARG A 1 91 ? -9.424 5.364 2.992 1.00 93.50 91 ARG A O 1
ATOM 749 N N . GLU A 1 92 ? -8.797 5.135 0.845 1.00 93.50 92 GLU A N 1
ATOM 750 C CA . GLU A 1 92 ? -9.514 3.873 0.609 1.00 93.50 92 GLU A CA 1
ATOM 751 C C . GLU A 1 92 ? -8.896 2.753 1.454 1.00 93.50 92 GLU A C 1
ATOM 753 O O . GLU A 1 92 ? -9.595 2.014 2.143 1.00 93.50 92 GLU A O 1
ATOM 758 N N . LEU A 1 93 ? -7.563 2.694 1.503 1.00 95.31 93 LEU A N 1
ATOM 759 C CA . LEU A 1 93 ? -6.835 1.721 2.322 1.00 95.31 93 LEU A CA 1
ATOM 760 C C . LEU A 1 93 ? -7.063 1.942 3.824 1.00 95.31 93 LEU A C 1
ATOM 762 O O . LEU A 1 93 ? -7.201 0.987 4.588 1.00 95.31 93 LEU A O 1
ATOM 766 N N . ILE A 1 94 ? -7.137 3.204 4.252 1.00 96.00 94 ILE A N 1
ATOM 767 C CA . ILE A 1 94 ? -7.477 3.570 5.631 1.00 96.00 94 ILE A CA 1
ATOM 768 C C . ILE A 1 94 ? -8.910 3.149 5.967 1.00 96.00 94 ILE A C 1
ATOM 770 O O . ILE A 1 94 ? -9.152 2.663 7.070 1.00 96.00 94 ILE A O 1
ATOM 774 N N . GLN A 1 95 ? -9.855 3.308 5.041 1.00 91.81 95 GLN A N 1
ATOM 775 C CA . GLN A 1 95 ? -11.240 2.898 5.248 1.00 91.81 95 GLN A CA 1
ATOM 776 C C . GLN A 1 95 ? -11.349 1.378 5.436 1.00 91.81 95 GLN A C 1
ATOM 778 O O . GLN A 1 95 ? -11.996 0.926 6.378 1.00 91.81 95 GLN A O 1
ATOM 783 N N . LEU A 1 96 ? -10.623 0.587 4.641 1.00 91.25 96 LEU A N 1
ATOM 784 C CA . LEU A 1 96 ? -10.513 -0.860 4.860 1.00 91.25 96 LEU A CA 1
ATOM 785 C C . LEU A 1 96 ? -9.906 -1.179 6.232 1.00 91.25 96 LEU A C 1
ATOM 787 O O . LEU A 1 96 ? -10.425 -2.014 6.971 1.00 91.25 96 LEU A O 1
ATOM 791 N N . ARG A 1 97 ? -8.842 -0.474 6.627 1.00 93.62 97 ARG A N 1
ATOM 792 C CA . ARG A 1 97 ? -8.248 -0.656 7.957 1.00 93.62 97 ARG A CA 1
ATOM 793 C C . ARG A 1 97 ? -9.259 -0.362 9.076 1.00 93.62 97 ARG A C 1
ATOM 795 O O . ARG A 1 97 ? -9.296 -1.107 10.054 1.00 93.62 97 ARG A O 1
ATOM 802 N N . ARG A 1 98 ? -10.104 0.667 8.918 1.00 90.31 98 ARG A N 1
ATOM 803 C CA . ARG A 1 98 ? -11.191 1.009 9.860 1.00 90.31 98 ARG A CA 1
ATOM 804 C C . ARG A 1 98 ? -12.250 -0.082 9.949 1.00 90.31 98 ARG A C 1
ATOM 806 O O . ARG A 1 98 ? -12.710 -0.354 11.050 1.00 90.31 98 ARG A O 1
ATOM 813 N N . TYR A 1 99 ? -12.574 -0.736 8.834 1.00 87.75 99 TYR A N 1
ATOM 814 C CA . TYR A 1 99 ? -13.477 -1.894 8.779 1.00 87.75 99 TYR A CA 1
ATOM 815 C C . TYR A 1 99 ? -12.878 -3.192 9.343 1.00 87.75 99 TYR A C 1
ATOM 817 O O . TYR A 1 99 ? -13.484 -4.259 9.243 1.00 87.75 99 TYR A O 1
ATOM 825 N N . GLY A 1 100 ? -11.683 -3.114 9.930 1.00 89.75 100 GLY A N 1
ATOM 826 C CA . GLY A 1 100 ? -11.062 -4.220 10.643 1.00 89.75 100 GLY A CA 1
ATOM 827 C C . GLY A 1 100 ? -10.208 -5.141 9.790 1.00 89.75 100 GLY A C 1
ATOM 828 O O . GLY A 1 100 ? -9.680 -6.116 10.321 1.00 89.75 100 GLY A O 1
ATOM 829 N N . TYR A 1 101 ? -9.990 -4.814 8.516 1.00 91.06 101 TYR A N 1
ATOM 830 C CA . TYR A 1 101 ? -9.026 -5.547 7.705 1.00 91.06 101 TYR A CA 1
ATOM 831 C C . TYR A 1 101 ? -7.601 -5.281 8.198 1.00 91.06 101 TYR A C 1
ATOM 833 O O . TYR A 1 101 ? -7.208 -4.147 8.487 1.00 91.06 101 TYR A O 1
ATOM 841 N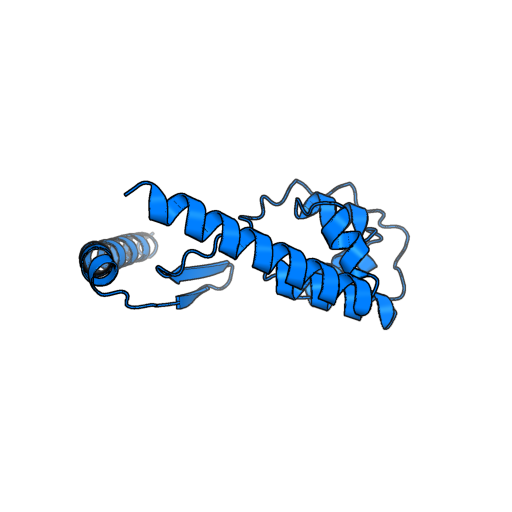 N . SER A 1 102 ? -6.802 -6.334 8.293 1.00 93.62 102 SER A N 1
ATOM 842 C CA . SER A 1 102 ? -5.361 -6.246 8.507 1.00 93.62 102 SER A CA 1
ATOM 843 C C . SER A 1 102 ? -4.644 -5.823 7.223 1.00 93.62 102 SER A C 1
ATOM 845 O O . SER A 1 102 ? -5.118 -6.052 6.111 1.00 93.62 102 SER A O 1
ATOM 847 N N . TRP A 1 103 ? -3.436 -5.269 7.349 1.00 95.75 103 TRP A N 1
ATOM 848 C CA . TRP A 1 103 ? -2.615 -4.915 6.184 1.00 95.75 103 TRP A CA 1
ATOM 849 C C . TRP A 1 103 ? -2.310 -6.104 5.261 1.00 95.75 103 TRP A C 1
ATOM 851 O O . TRP A 1 103 ? -2.150 -5.915 4.060 1.00 95.75 103 TRP A O 1
ATOM 861 N N . LEU A 1 104 ? -2.247 -7.327 5.801 1.00 95.44 104 LEU A N 1
ATOM 862 C CA . LEU A 1 104 ? -2.043 -8.542 5.008 1.00 95.44 104 LEU A CA 1
ATOM 863 C C . LEU A 1 104 ? -3.302 -8.945 4.230 1.00 95.44 104 LEU A C 1
ATOM 865 O O . LEU A 1 104 ? -3.182 -9.364 3.082 1.00 95.44 104 LEU A O 1
ATOM 869 N N . GLU A 1 105 ? -4.491 -8.808 4.821 1.00 92.56 105 GLU A N 1
ATOM 870 C CA . GLU A 1 105 ? -5.765 -9.032 4.119 1.00 92.56 105 GLU A CA 1
ATOM 871 C C . GLU A 1 105 ? -5.966 -7.989 3.014 1.00 92.56 105 GLU A C 1
ATOM 873 O O . G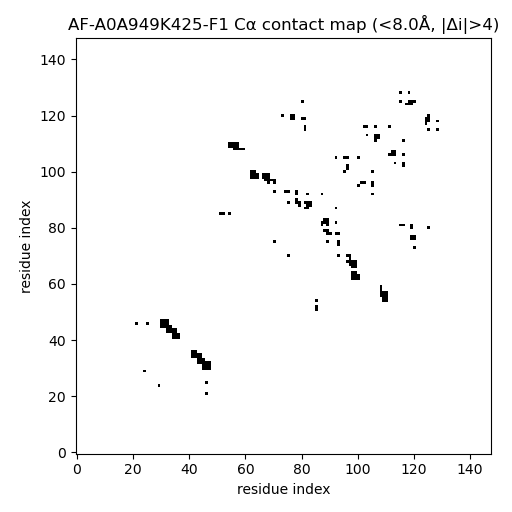LU A 1 105 ? -6.278 -8.362 1.885 1.00 92.56 105 GLU A O 1
ATOM 878 N N . ILE A 1 106 ? -5.692 -6.709 3.302 1.00 93.31 106 ILE A N 1
ATOM 879 C CA . ILE A 1 106 ? -5.705 -5.632 2.297 1.00 93.31 106 ILE A CA 1
ATOM 880 C C . ILE A 1 106 ? -4.710 -5.949 1.175 1.00 93.31 106 ILE A C 1
ATOM 882 O O . ILE A 1 106 ? -5.054 -5.852 0.003 1.00 93.31 106 ILE A O 1
ATOM 886 N N . GLY A 1 107 ? -3.493 -6.379 1.519 1.00 93.06 107 GLY A N 1
ATOM 887 C CA . GLY A 1 107 ? -2.499 -6.789 0.532 1.00 93.06 107 GLY A CA 1
ATOM 888 C C . GLY A 1 107 ? -2.984 -7.929 -0.354 1.00 93.06 107 GLY A C 1
ATOM 889 O O . GLY A 1 107 ? -2.900 -7.828 -1.570 1.00 93.06 107 GLY A O 1
ATOM 890 N N . ARG A 1 108 ? -3.569 -8.976 0.234 1.00 90.56 108 ARG A N 1
ATOM 891 C CA . ARG A 1 108 ? -4.135 -10.106 -0.516 1.00 90.56 108 ARG A CA 1
ATOM 892 C C . ARG A 1 108 ? -5.274 -9.674 -1.442 1.00 90.56 108 ARG A C 1
ATOM 894 O O . ARG A 1 108 ? -5.369 -10.186 -2.550 1.00 90.56 108 ARG A O 1
ATOM 901 N N . TRP A 1 109 ? -6.121 -8.746 -1.000 1.00 86.69 109 TRP A N 1
ATOM 902 C CA . TRP A 1 109 ? -7.223 -8.202 -1.800 1.00 86.69 109 TRP A CA 1
ATOM 903 C C . TRP A 1 109 ? -6.737 -7.423 -3.029 1.00 86.69 109 TRP A C 1
ATOM 905 O O . TRP A 1 109 ? -7.375 -7.466 -4.079 1.00 86.69 109 TRP A O 1
ATOM 915 N N . LEU A 1 110 ? -5.587 -6.761 -2.892 1.00 88.06 110 LEU A N 1
ATOM 916 C CA . LEU A 1 110 ? -4.884 -6.035 -3.951 1.00 88.06 110 LEU A CA 1
ATOM 917 C C . LEU A 1 110 ? -3.869 -6.903 -4.711 1.00 88.06 110 LEU A C 1
ATOM 919 O O . LEU A 1 110 ? -3.066 -6.366 -5.466 1.00 88.06 110 LEU A O 1
ATOM 923 N N . GLU A 1 111 ? -3.848 -8.214 -4.456 1.00 89.69 111 GLU A N 1
ATOM 924 C CA . GLU A 1 111 ? -2.887 -9.166 -5.033 1.00 89.69 111 GLU A CA 1
ATOM 925 C C . GLU A 1 111 ? -1.415 -8.767 -4.839 1.00 89.69 111 GLU A C 1
ATOM 927 O O . GLU A 1 111 ? -0.525 -9.119 -5.609 1.00 89.69 111 GLU A O 1
ATOM 932 N N . LEU A 1 112 ? -1.141 -8.057 -3.744 1.00 88.12 112 LEU A N 1
ATOM 933 C CA . LEU A 1 112 ? 0.196 -7.641 -3.373 1.00 88.12 112 LEU A CA 1
ATOM 934 C C . LEU A 1 112 ? 0.979 -8.797 -2.747 1.00 88.12 112 LEU A C 1
ATOM 936 O O . LEU A 1 112 ? 0.509 -9.418 -1.782 1.00 88.12 112 LEU A O 1
ATOM 940 N N . PRO A 1 113 ? 2.224 -9.037 -3.197 1.00 90.81 113 PRO A N 1
ATOM 941 C CA . PRO A 1 113 ? 3.106 -9.984 -2.538 1.00 90.81 113 PRO A CA 1
ATOM 942 C C . PRO A 1 113 ? 3.312 -9.606 -1.066 1.00 90.81 113 PRO A C 1
ATOM 944 O O . PRO A 1 113 ? 3.524 -8.438 -0.725 1.00 90.81 113 PRO A O 1
ATOM 947 N N . ARG A 1 114 ? 3.334 -10.607 -0.174 1.00 93.62 114 ARG A N 1
ATOM 948 C CA . ARG A 1 114 ? 3.611 -10.403 1.265 1.00 93.62 114 ARG A CA 1
ATOM 949 C C . ARG A 1 114 ? 4.849 -9.525 1.526 1.00 93.62 114 ARG A C 1
ATOM 951 O O . ARG A 1 114 ? 4.757 -8.663 2.404 1.00 93.62 114 ARG A O 1
ATOM 958 N N . PRO A 1 115 ? 5.973 -9.662 0.784 1.00 94.56 115 PRO A N 1
ATOM 959 C CA . PRO A 1 115 ? 7.138 -8.797 0.969 1.00 94.56 115 PRO A CA 1
ATOM 960 C C . PRO A 1 115 ? 6.841 -7.299 0.834 1.00 94.56 115 PRO A C 1
ATOM 962 O O . PRO A 1 115 ? 7.417 -6.515 1.584 1.00 94.56 115 PRO A O 1
ATOM 965 N N . VAL A 1 116 ? 5.912 -6.901 -0.043 1.00 94.94 116 VAL A N 1
ATOM 966 C CA . VAL A 1 116 ? 5.504 -5.495 -0.221 1.00 94.94 116 VAL A CA 1
ATOM 967 C C . VAL A 1 116 ? 4.866 -4.968 1.062 1.00 94.94 116 VAL A C 1
ATOM 969 O O . VAL A 1 116 ? 5.251 -3.920 1.581 1.00 94.94 116 VAL A O 1
ATOM 972 N N . ILE A 1 117 ? 3.931 -5.736 1.629 1.00 97.25 117 ILE A N 1
ATOM 973 C CA . ILE A 1 117 ? 3.223 -5.367 2.860 1.00 97.25 117 ILE A CA 1
ATOM 974 C C . ILE A 1 117 ? 4.181 -5.306 4.050 1.00 97.25 117 ILE A C 1
ATOM 976 O O . ILE A 1 117 ? 4.118 -4.369 4.849 1.00 97.25 117 ILE A O 1
ATOM 980 N N . HIS A 1 118 ? 5.097 -6.270 4.166 1.00 97.06 118 HIS A N 1
ATOM 981 C CA . HIS A 1 118 ? 6.118 -6.254 5.215 1.00 97.06 118 HIS A CA 1
ATOM 982 C C . HIS A 1 118 ? 7.065 -5.060 5.070 1.00 97.06 118 HIS A C 1
ATOM 984 O O . HIS A 1 118 ? 7.341 -4.376 6.058 1.00 97.06 118 HIS A O 1
ATOM 990 N N . ALA A 1 119 ? 7.515 -4.762 3.850 1.00 96.81 119 ALA A N 1
ATOM 991 C CA . ALA A 1 119 ? 8.365 -3.611 3.582 1.00 96.81 119 ALA A CA 1
ATOM 992 C C . ALA A 1 119 ? 7.663 -2.297 3.946 1.00 96.81 119 ALA A C 1
ATOM 994 O O . ALA A 1 119 ? 8.285 -1.419 4.544 1.00 96.81 119 ALA A O 1
ATOM 995 N N . ALA A 1 120 ? 6.361 -2.178 3.668 1.00 97.06 120 ALA A N 1
ATOM 996 C CA . ALA A 1 120 ? 5.585 -0.969 3.930 1.00 97.06 120 ALA A CA 1
ATOM 997 C C . ALA A 1 120 ? 5.498 -0.597 5.422 1.00 97.06 120 ALA A C 1
ATOM 999 O O . ALA A 1 120 ? 5.298 0.580 5.734 1.00 97.06 120 ALA A O 1
ATOM 1000 N N . ARG A 1 121 ? 5.713 -1.541 6.352 1.00 97.00 121 ARG A N 1
ATOM 1001 C CA . ARG A 1 121 ? 5.702 -1.282 7.808 1.00 97.00 121 ARG A CA 1
ATOM 1002 C C . ARG A 1 121 ? 6.849 -0.380 8.271 1.00 97.00 121 ARG A C 1
ATOM 1004 O O . ARG A 1 121 ? 6.685 0.390 9.212 1.00 97.00 121 ARG A O 1
ATOM 1011 N N . SER A 1 122 ? 7.996 -0.391 7.590 1.00 96.94 122 SER A N 1
ATOM 1012 C CA . SER A 1 122 ? 9.183 0.380 7.990 1.00 96.94 122 SER A CA 1
ATOM 1013 C C . SER A 1 122 ? 9.706 1.257 6.859 1.00 96.94 122 SER A C 1
ATOM 1015 O O . SER A 1 122 ? 9.767 0.844 5.709 1.00 96.94 122 SER A O 1
ATOM 1017 N N . SER A 1 123 ? 10.148 2.475 7.189 1.00 95.44 123 SER A N 1
ATOM 1018 C CA . SER A 1 123 ? 10.750 3.380 6.196 1.00 95.44 123 SER A CA 1
ATOM 1019 C C . SER A 1 123 ? 12.009 2.778 5.571 1.00 95.44 123 SER A C 1
ATOM 1021 O O . SER A 1 123 ? 12.204 2.840 4.358 1.00 95.44 123 SER A O 1
AT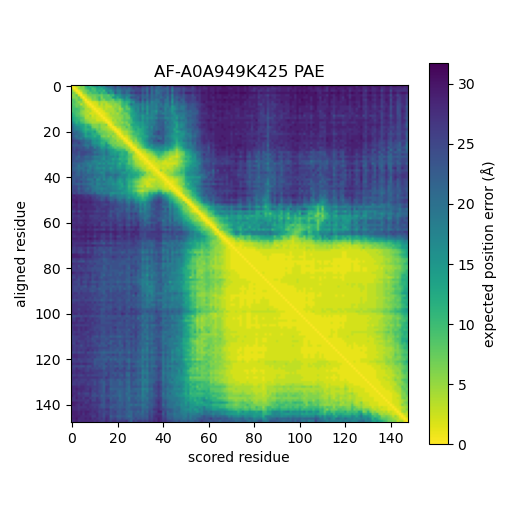OM 1023 N N . ARG A 1 124 ? 12.848 2.143 6.400 1.00 97.44 124 ARG A N 1
ATOM 1024 C CA . ARG A 1 124 ? 14.104 1.523 5.965 1.00 97.44 124 ARG A CA 1
ATOM 1025 C C . ARG A 1 124 ? 13.840 0.326 5.053 1.00 97.44 124 ARG A C 1
ATOM 1027 O O . ARG A 1 124 ? 14.453 0.230 3.992 1.00 97.44 124 ARG A O 1
ATOM 1034 N N . SER A 1 125 ? 12.912 -0.549 5.440 1.00 96.25 125 SER A N 1
ATOM 1035 C CA . SER A 1 125 ? 12.545 -1.728 4.647 1.00 96.25 125 SER A CA 1
ATOM 1036 C C . SER A 1 125 ? 11.881 -1.339 3.329 1.00 96.25 125 SER A C 1
ATOM 1038 O O . SER A 1 125 ? 12.222 -1.908 2.298 1.00 96.25 125 SER A O 1
ATOM 1040 N N . TRP A 1 126 ? 11.024 -0.315 3.334 1.00 96.75 126 TRP A N 1
ATOM 1041 C CA . TRP A 1 126 ? 10.396 0.222 2.127 1.00 96.75 126 TRP A CA 1
ATOM 1042 C C . TRP A 1 126 ? 11.418 0.758 1.119 1.00 96.75 126 TRP A C 1
ATOM 1044 O O . TRP A 1 126 ? 11.403 0.369 -0.045 1.00 96.75 126 TRP A O 1
ATOM 1054 N N . LYS A 1 127 ? 12.371 1.587 1.573 1.00 95.31 127 LYS A N 1
ATOM 1055 C CA . LYS A 1 127 ? 13.453 2.101 0.712 1.00 95.31 127 LYS A CA 1
ATOM 1056 C C . LYS A 1 127 ? 14.299 0.970 0.116 1.00 95.31 127 LYS A C 1
ATOM 1058 O O . LYS A 1 127 ? 14.651 1.022 -1.057 1.00 95.31 127 LYS A O 1
ATOM 1063 N N . ARG A 1 128 ? 14.629 -0.054 0.914 1.00 95.19 128 ARG A N 1
ATOM 1064 C CA . ARG A 1 128 ? 15.380 -1.232 0.440 1.00 95.19 128 ARG A CA 1
ATOM 1065 C C . ARG A 1 128 ? 14.592 -2.043 -0.588 1.00 95.19 128 ARG A C 1
ATOM 1067 O O . ARG A 1 128 ? 15.180 -2.480 -1.572 1.00 95.19 128 ARG A O 1
ATOM 1074 N N . PHE A 1 129 ? 13.293 -2.223 -0.363 1.00 93.62 129 PHE A N 1
ATOM 1075 C CA . PHE A 1 129 ? 12.403 -2.920 -1.286 1.00 93.62 129 PHE A CA 1
ATOM 1076 C C . PHE A 1 129 ? 12.367 -2.228 -2.655 1.00 93.62 129 PHE A C 1
ATOM 1078 O O . PHE A 1 129 ? 12.696 -2.870 -3.648 1.00 93.62 129 PHE A O 1
ATOM 1085 N N . LEU A 1 130 ? 12.102 -0.916 -2.694 1.00 90.94 130 LEU A N 1
ATOM 1086 C CA . LEU A 1 130 ? 12.040 -0.157 -3.950 1.00 90.94 130 LEU A CA 1
ATOM 1087 C C . LEU A 1 130 ? 13.359 -0.208 -4.734 1.00 90.94 130 LEU A C 1
ATOM 1089 O O . LEU A 1 130 ? 13.350 -0.462 -5.932 1.00 90.94 130 LEU A O 1
ATOM 1093 N N . ARG A 1 131 ? 14.508 -0.070 -4.056 1.00 90.44 131 ARG A N 1
ATOM 1094 C CA . ARG A 1 131 ? 15.827 -0.208 -4.705 1.00 90.44 131 ARG A CA 1
ATOM 1095 C C . ARG A 1 131 ? 16.043 -1.594 -5.315 1.00 90.44 131 ARG A C 1
ATOM 1097 O O . ARG A 1 131 ? 16.711 -1.723 -6.337 1.00 90.44 131 ARG A O 1
ATOM 1104 N N . LYS A 1 132 ? 15.547 -2.652 -4.665 1.00 87.75 132 LYS A N 1
ATOM 1105 C CA . LYS A 1 132 ? 15.660 -4.021 -5.188 1.00 87.75 132 LYS A CA 1
ATOM 1106 C C . LYS A 1 132 ? 14.784 -4.199 -6.425 1.00 87.75 132 LYS A C 1
ATOM 1108 O O . LYS A 1 132 ? 15.235 -4.805 -7.389 1.00 87.75 132 LYS A O 1
ATOM 1113 N N . GLU A 1 133 ? 13.568 -3.675 -6.392 1.00 83.44 133 GLU A N 1
ATOM 1114 C CA . GLU A 1 133 ? 12.630 -3.740 -7.510 1.00 83.44 133 GLU A CA 1
ATOM 1115 C C . GLU A 1 133 ? 13.132 -2.956 -8.727 1.00 83.44 133 GLU A C 1
ATOM 1117 O O . GLU A 1 133 ? 13.148 -3.493 -9.829 1.00 83.44 133 GLU A O 1
ATOM 1122 N N . GLU A 1 134 ? 13.661 -1.750 -8.521 1.00 80.81 134 GLU A N 1
ATOM 1123 C CA . GLU A 1 134 ? 14.291 -0.940 -9.569 1.00 80.81 134 GLU A CA 1
ATOM 1124 C C . GLU A 1 134 ? 15.445 -1.690 -10.250 1.00 80.81 134 GLU A C 1
ATOM 1126 O O . GLU A 1 134 ? 15.497 -1.793 -11.474 1.00 80.81 134 GLU A O 1
ATOM 1131 N N . ARG A 1 135 ? 16.329 -2.324 -9.467 1.00 84.00 135 ARG A N 1
ATOM 1132 C CA . ARG A 1 135 ? 17.409 -3.164 -10.014 1.00 84.00 135 ARG A CA 1
ATOM 1133 C C . ARG A 1 135 ? 16.885 -4.344 -10.833 1.00 84.00 135 ARG A C 1
ATOM 1135 O O . ARG A 1 135 ? 17.524 -4.730 -11.809 1.00 84.00 135 ARG A O 1
ATOM 1142 N N . LEU A 1 136 ? 15.766 -4.947 -10.430 1.00 77.69 136 LEU A N 1
ATOM 1143 C CA . LEU A 1 136 ? 15.145 -6.042 -11.179 1.00 77.69 136 LEU A CA 1
ATOM 1144 C C . LEU A 1 136 ? 14.533 -5.539 -12.487 1.00 77.69 136 LEU A C 1
ATOM 1146 O O . LEU A 1 136 ? 14.752 -6.171 -13.517 1.00 77.69 136 LEU A O 1
ATOM 1150 N N . ALA A 1 137 ? 13.846 -4.395 -12.464 1.00 73.56 137 ALA A N 1
ATOM 1151 C CA . ALA A 1 137 ? 13.287 -3.765 -13.657 1.00 73.56 137 ALA A CA 1
ATOM 1152 C C . ALA A 1 137 ? 14.384 -3.432 -14.679 1.00 73.56 137 ALA A C 1
ATOM 1154 O O . ALA A 1 137 ? 14.274 -3.804 -15.846 1.00 73.56 137 ALA A O 1
ATOM 1155 N N . VAL A 1 138 ? 15.496 -2.843 -14.225 1.00 73.25 138 VAL A N 1
ATOM 1156 C CA . VAL A 1 138 ? 16.667 -2.564 -15.070 1.00 73.25 138 VAL A CA 1
ATOM 1157 C C . VAL A 1 138 ? 17.235 -3.857 -15.668 1.00 73.25 138 VAL A C 1
ATOM 1159 O O . VAL A 1 138 ? 17.430 -3.944 -16.878 1.00 73.25 138 VAL A O 1
ATOM 1162 N N . ARG A 1 139 ? 17.440 -4.909 -14.861 1.00 75.19 139 ARG A N 1
ATOM 1163 C CA . ARG A 1 139 ? 17.928 -6.214 -15.355 1.00 75.19 139 ARG A CA 1
ATOM 1164 C C . ARG A 1 139 ? 16.996 -6.849 -16.390 1.00 75.19 139 ARG A C 1
ATOM 1166 O O . ARG A 1 139 ? 17.479 -7.424 -17.364 1.00 75.19 139 ARG A O 1
ATOM 1173 N N . MET A 1 140 ? 15.683 -6.761 -16.185 1.00 71.69 140 MET A N 1
ATOM 1174 C CA . MET A 1 140 ? 14.690 -7.273 -17.133 1.00 71.69 140 MET A CA 1
ATOM 1175 C C . MET A 1 140 ? 14.733 -6.489 -18.450 1.00 71.69 140 MET A C 1
ATOM 1177 O O . MET A 1 140 ? 14.767 -7.104 -19.515 1.00 71.69 140 MET A O 1
ATOM 1181 N N . ALA A 1 141 ? 14.824 -5.157 -18.387 1.00 69.31 141 ALA A N 1
ATOM 1182 C CA . ALA A 1 141 ? 14.942 -4.302 -19.568 1.00 69.31 141 ALA A CA 1
ATOM 1183 C C . ALA A 1 141 ? 16.186 -4.649 -20.409 1.00 69.31 141 ALA A C 1
ATOM 1185 O O . ALA A 1 141 ? 16.067 -4.861 -21.616 1.00 69.31 141 ALA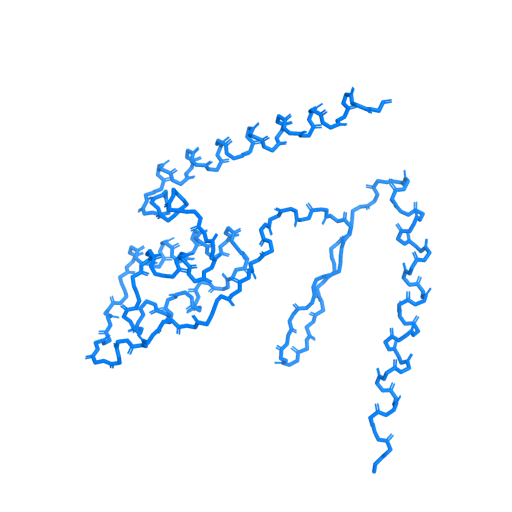 A O 1
ATOM 1186 N N . TYR A 1 142 ? 17.352 -4.829 -19.774 1.00 73.94 142 TYR A N 1
ATOM 1187 C CA . TYR A 1 142 ? 18.574 -5.269 -20.465 1.00 73.94 142 TYR A CA 1
ATOM 1188 C C . TYR A 1 142 ? 18.433 -6.653 -21.116 1.00 73.94 142 TYR A C 1
ATOM 1190 O O . TYR A 1 142 ? 18.942 -6.876 -22.214 1.00 73.94 142 TYR A O 1
ATOM 1198 N N . ARG A 1 143 ? 17.725 -7.592 -20.474 1.00 71.00 143 ARG A N 1
ATOM 1199 C CA . ARG A 1 143 ? 17.504 -8.938 -21.029 1.00 71.00 143 ARG A CA 1
ATOM 1200 C C . ARG A 1 143 ? 16.622 -8.917 -22.280 1.00 71.00 143 ARG A C 1
ATOM 1202 O O . ARG A 1 143 ? 16.837 -9.727 -23.178 1.00 71.00 143 ARG A O 1
ATOM 1209 N N . HIS A 1 144 ? 15.653 -8.008 -22.342 1.00 65.88 144 HIS A N 1
ATOM 1210 C CA . HIS A 1 144 ? 14.778 -7.851 -23.505 1.00 65.88 144 HIS A CA 1
ATOM 1211 C C . HIS A 1 144 ? 15.426 -7.051 -24.642 1.00 65.88 144 HIS A C 1
ATOM 1213 O O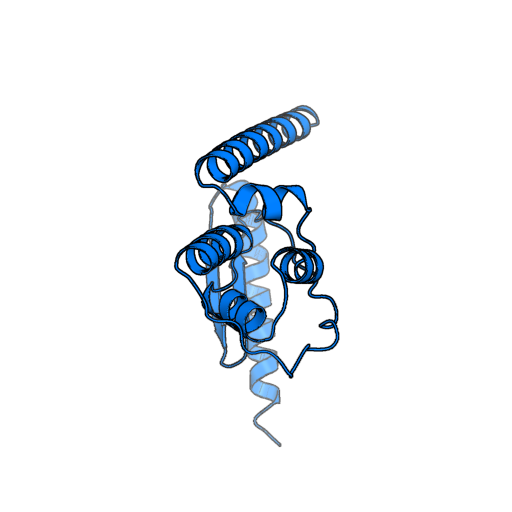 . HIS A 1 144 ? 15.166 -7.363 -25.800 1.00 65.88 144 HIS A O 1
ATOM 1219 N N . GLY A 1 145 ? 16.301 -6.088 -24.336 1.00 64.94 145 GLY A N 1
ATOM 1220 C CA . GLY A 1 145 ? 17.041 -5.326 -25.350 1.00 64.94 145 GLY A CA 1
ATOM 1221 C C . GLY A 1 145 ? 18.086 -6.141 -26.120 1.00 64.94 145 GLY A C 1
ATOM 1222 O O . GLY A 1 145 ? 18.391 -5.806 -27.252 1.00 64.94 145 GLY A O 1
ATOM 1223 N N . ARG A 1 146 ? 18.602 -7.236 -25.544 1.00 55.66 146 ARG A N 1
ATOM 1224 C CA . ARG A 1 146 ? 19.641 -8.089 -26.159 1.00 55.66 146 ARG A CA 1
ATOM 1225 C C . ARG A 1 146 ? 19.094 -9.224 -27.043 1.00 55.66 146 ARG A C 1
ATOM 1227 O O . ARG A 1 146 ? 19.867 -10.037 -27.532 1.00 55.66 146 ARG A O 1
ATOM 1234 N N . ARG A 1 147 ? 17.766 -9.34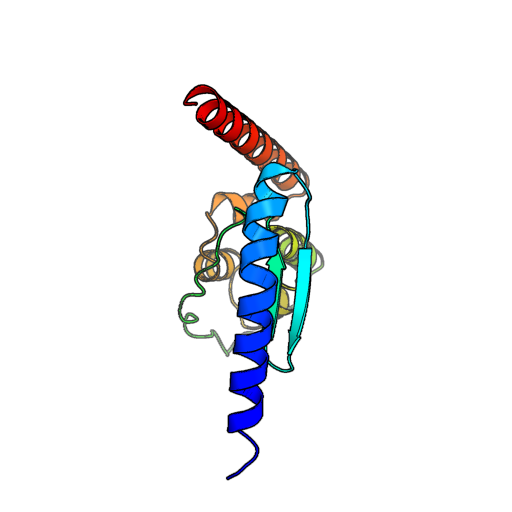5 -27.165 1.00 54.66 147 ARG A N 1
ATOM 1235 C CA . ARG A 1 147 ? 17.071 -10.358 -27.990 1.00 54.66 147 ARG A CA 1
ATOM 1236 C C . ARG A 1 147 ? 16.494 -9.781 -29.293 1.00 54.66 147 ARG A C 1
ATOM 1238 O O . ARG A 1 147 ? 15.687 -10.449 -29.932 1.00 54.66 147 ARG A O 1
ATOM 1245 N N . ARG A 1 148 ? 16.859 -8.548 -29.637 1.00 46.84 148 ARG A N 1
ATOM 1246 C CA . ARG A 1 148 ? 16.623 -7.925 -30.941 1.00 46.84 148 ARG A CA 1
ATOM 1247 C C . ARG A 1 148 ? 17.967 -7.760 -31.624 1.00 46.84 148 ARG A C 1
ATOM 1249 O O . ARG A 1 148 ? 17.978 -7.895 -32.858 1.00 46.84 148 ARG A O 1
#

pLDDT: mean 72.3, std 20.15, range [36.59, 98.06]

Sequence (148 aa):
MRRMRMSLMSLIAIAMIAGPMIALDAEAGVRFDATLRTDNMRVRVGNIRSDYYRIHRRRPVSVRRHKVFAIGRHDRRIAYRIGRYVNIPARELIQLRRYGYSWLEIGRWLELPRPVIHAARSSRSWKRFLRKEERLAVRMAYRHGRRR

Solvent-accessible surface area (backbone atoms only — not comparable to full-atom values): 8836 Å² total; per-residue (Å²): 139,76,74,69,66,63,61,55,55,56,53,51,54,53,51,63,63,48,52,63,55,56,62,58,36,66,76,70,71,65,79,48,81,41,78,48,76,56,101,88,47,75,49,75,53,54,79,57,83,69,80,69,69,87,64,64,72,55,83,80,72,86,70,50,82,87,42,78,46,86,83,50,74,66,54,53,51,29,24,44,49,48,16,66,72,71,76,41,64,35,68,60,50,47,52,44,36,30,43,50,46,48,69,65,56,53,27,55,39,50,64,44,59,68,69,58,54,60,19,36,76,35,74,68,46,33,57,52,48,51,56,52,51,52,53,48,53,52,53,51,52,55,60,59,64,75,76,114

Foldseek 3Di:
DPPPVVVVVVVVVVCVVVVVVLVVVVVVVDWDWDWDDDPPDIDIDIPPPPVLDPFDQDDQDPQPQPAFDDQDPLLLQLLVLVCVSNVHPSVVSVVSVRSVDDLVSVCVRRVHDPQSSVLSSDPVSSVVVVVVVVVVVVVVVVVVVVVD

Radius of gyration: 20.06 Å; Cα contacts (8 Å, |Δi|>4): 118; chains: 1; bounding box: 54×22×52 Å

Secondary structure (DSSP, 8-state):
--SSHHHHHHHHHHHHHHHHHHHHHHHHT---EEEEEETTEEEEEESS---S-----PPPP---TT-PPP--HHHHHHHHHHHHHTT--HHHHHHHHHTT--HHHHHHHTT--HHHHHHHT-HHHHHHHHHHHHHHHHHHHHHHHTT-

Mean predicted aligned error: 15.47 Å